Protein AF-A0A7C2VNN3-F1 (afdb_monomer)

Structure (mmCIF, N/CA/C/O backbone):
data_AF-A0A7C2VNN3-F1
#
_entry.id   AF-A0A7C2VNN3-F1
#
loop_
_atom_site.group_PDB
_atom_site.id
_atom_site.type_symbol
_atom_site.label_atom_id
_atom_site.label_alt_id
_atom_site.label_comp_id
_atom_site.label_asym_id
_atom_site.label_entity_id
_atom_site.label_seq_id
_atom_site.pdbx_PDB_ins_code
_atom_site.Cartn_x
_atom_site.Cartn_y
_atom_site.Cartn_z
_atom_site.occupancy
_atom_site.B_iso_or_equiv
_atom_site.auth_seq_id
_atom_site.auth_comp_id
_atom_site.auth_asym_id
_atom_site.auth_atom_id
_atom_site.pdbx_PDB_model_num
ATOM 1 N N . MET A 1 1 ? 24.404 3.296 15.486 1.00 40.88 1 MET A N 1
ATOM 2 C CA . MET A 1 1 ? 23.864 3.579 14.140 1.00 40.88 1 MET A CA 1
ATOM 3 C C . MET A 1 1 ? 22.528 4.286 14.359 1.00 40.88 1 MET A C 1
ATOM 5 O O . MET A 1 1 ? 21.518 3.626 14.486 1.00 40.88 1 MET A O 1
ATOM 9 N N . GLY A 1 2 ? 22.511 5.541 14.804 1.00 37.72 2 GLY A N 1
ATOM 10 C CA . GLY A 1 2 ? 22.772 6.728 13.990 1.00 37.72 2 GLY A CA 1
ATOM 11 C C . GLY A 1 2 ? 21.431 7.216 13.433 1.00 37.72 2 GLY A C 1
ATOM 12 O O . GLY A 1 2 ? 20.998 6.712 12.405 1.00 37.72 2 GLY A O 1
ATOM 13 N N . ASP A 1 3 ? 20.768 8.107 14.166 1.00 43.78 3 ASP A N 1
ATOM 14 C CA . ASP A 1 3 ? 19.455 8.700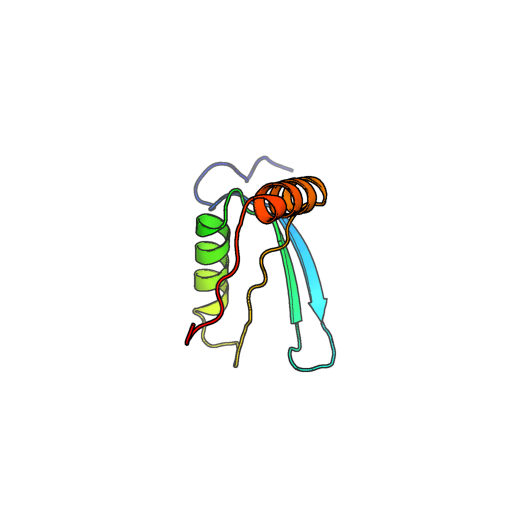 13.882 1.00 43.78 3 ASP A CA 1
ATOM 15 C C . ASP A 1 3 ? 19.454 9.500 12.559 1.00 43.78 3 ASP A C 1
ATOM 17 O O . ASP A 1 3 ? 19.738 10.695 12.536 1.00 43.78 3 ASP A O 1
ATOM 21 N N . TYR A 1 4 ? 19.196 8.819 11.436 1.00 42.56 4 TYR A N 1
ATOM 22 C CA . TYR A 1 4 ? 19.151 9.411 10.087 1.00 42.56 4 TYR A CA 1
ATOM 23 C C . TYR A 1 4 ? 17.726 9.684 9.570 1.00 42.56 4 TYR A C 1
ATOM 25 O O . TYR A 1 4 ? 17.548 10.011 8.397 1.00 42.56 4 TYR A O 1
ATOM 33 N N . ALA A 1 5 ? 16.695 9.597 10.413 1.00 43.69 5 ALA A N 1
ATOM 34 C CA . ALA A 1 5 ? 15.301 9.723 9.976 1.00 43.69 5 ALA A CA 1
ATOM 35 C C . ALA A 1 5 ? 14.696 11.134 10.139 1.00 43.69 5 ALA A C 1
ATOM 37 O O . ALA A 1 5 ? 13.477 11.266 10.205 1.00 43.69 5 ALA A O 1
ATOM 38 N N . SER A 1 6 ? 15.502 12.202 10.206 1.00 56.53 6 SER A N 1
ATOM 39 C CA . SER A 1 6 ? 15.012 13.503 10.692 1.00 56.53 6 SER A CA 1
ATOM 40 C C . SER A 1 6 ? 15.252 14.722 9.795 1.00 56.53 6 SER A C 1
ATOM 42 O 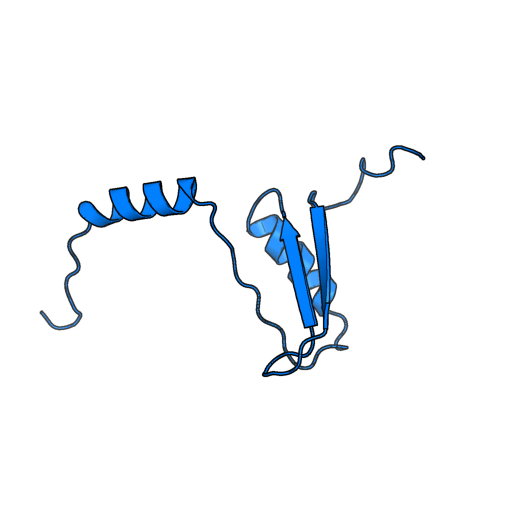O . SER A 1 6 ? 15.488 15.803 10.340 1.00 56.53 6 SER A O 1
ATOM 44 N N . ARG A 1 7 ? 15.126 14.647 8.446 1.00 45.56 7 ARG A N 1
ATOM 45 C CA . ARG A 1 7 ? 14.942 15.934 7.724 1.00 45.56 7 ARG A CA 1
ATOM 46 C C . ARG A 1 7 ? 14.317 16.079 6.336 1.00 45.56 7 ARG A C 1
ATOM 48 O O . ARG A 1 7 ? 14.047 17.228 6.034 1.00 45.56 7 ARG A O 1
ATOM 55 N N . ASN A 1 8 ? 14.060 15.061 5.505 1.00 46.28 8 ASN A N 1
ATOM 56 C CA . ASN A 1 8 ? 13.459 15.296 4.163 1.00 46.28 8 ASN A CA 1
ATOM 57 C C . ASN A 1 8 ? 12.659 14.108 3.575 1.00 46.28 8 ASN A C 1
ATOM 59 O O . ASN A 1 8 ? 12.420 14.054 2.371 1.00 46.28 8 ASN A O 1
ATOM 63 N N . GLY A 1 9 ? 12.264 13.129 4.391 1.00 56.03 9 GLY A N 1
ATOM 64 C CA . GLY A 1 9 ? 11.427 12.013 3.942 1.00 56.03 9 GLY A CA 1
ATOM 65 C C . GLY A 1 9 ? 9.953 12.292 4.213 1.00 56.03 9 GLY A C 1
ATOM 66 O O . GLY A 1 9 ? 9.605 12.706 5.317 1.00 56.03 9 GLY A O 1
ATOM 67 N N . VAL A 1 10 ? 9.077 12.024 3.239 1.00 59.16 10 VAL A N 1
ATOM 68 C CA . VAL A 1 10 ? 7.680 11.672 3.540 1.00 59.16 10 VAL A CA 1
ATOM 69 C C . VAL A 1 10 ? 7.789 10.477 4.483 1.00 59.16 10 VAL A C 1
ATOM 71 O O . VAL A 1 10 ? 8.303 9.446 4.059 1.00 59.16 10 VAL A O 1
ATOM 74 N N . GLY A 1 11 ? 7.489 10.651 5.773 1.00 70.69 11 GLY A N 1
ATOM 75 C CA . GLY A 1 11 ? 7.724 9.612 6.783 1.00 70.69 11 GLY A CA 1
ATOM 76 C C . GLY A 1 11 ? 7.138 8.255 6.370 1.00 70.69 11 GLY A C 1
ATOM 77 O O . GLY A 1 11 ? 6.300 8.184 5.474 1.00 70.69 11 GLY A O 1
ATOM 78 N N . GLY A 1 12 ? 7.578 7.172 7.005 1.00 83.88 12 GLY A N 1
ATOM 79 C CA . GLY A 1 12 ? 7.048 5.835 6.735 1.00 83.88 12 GLY A CA 1
ATOM 80 C C . GLY A 1 12 ? 8.059 4.719 6.969 1.00 83.88 12 GLY A C 1
ATOM 81 O O . GLY A 1 12 ? 9.225 4.966 7.286 1.00 83.88 12 GLY A O 1
ATOM 82 N N . LYS A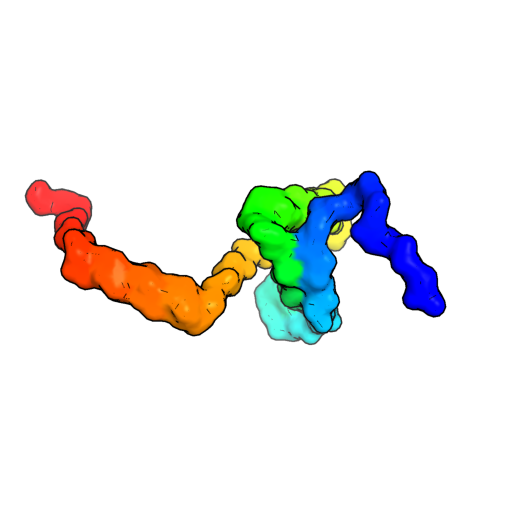 1 13 ? 7.600 3.479 6.808 1.00 89.88 13 LYS A N 1
ATOM 83 C CA . LYS A 1 13 ? 8.366 2.260 7.063 1.00 89.88 13 LYS A CA 1
ATOM 84 C C . LYS A 1 13 ? 8.211 1.281 5.908 1.00 89.88 13 LYS A C 1
ATOM 86 O O . LYS A 1 13 ? 7.119 0.814 5.610 1.00 89.88 13 LYS A O 1
ATOM 91 N N . LEU A 1 14 ? 9.326 0.912 5.286 1.00 90.75 14 LEU A N 1
ATOM 92 C CA . LEU A 1 14 ? 9.363 -0.214 4.357 1.00 90.75 14 LEU A CA 1
ATOM 93 C C . LEU A 1 14 ? 9.400 -1.519 5.165 1.00 90.75 14 LEU A C 1
ATOM 95 O O . LEU A 1 14 ? 10.329 -1.734 5.941 1.00 90.75 14 LEU A O 1
ATOM 99 N N . HIS A 1 15 ? 8.402 -2.383 4.989 1.00 93.62 15 HIS A N 1
ATOM 100 C CA . HIS A 1 15 ? 8.364 -3.706 5.620 1.00 93.62 15 HIS A CA 1
ATOM 101 C C . HIS A 1 15 ? 9.148 -4.736 4.816 1.00 93.62 15 HIS A C 1
ATOM 103 O O . HIS A 1 15 ? 9.763 -5.627 5.397 1.00 93.62 15 HIS A O 1
ATOM 109 N N . GLY A 1 16 ? 9.146 -4.605 3.491 1.00 92.56 16 GLY A N 1
ATOM 110 C CA . GLY A 1 16 ? 9.954 -5.453 2.632 1.00 92.56 16 GLY A CA 1
ATOM 111 C C . GLY A 1 16 ? 9.633 -5.313 1.154 1.00 92.56 16 GLY A C 1
ATOM 112 O O . GLY A 1 16 ? 8.745 -4.559 0.742 1.00 92.56 16 GLY A O 1
ATOM 113 N N . PHE A 1 17 ? 10.405 -6.064 0.379 1.00 93.94 17 PHE A N 1
ATOM 114 C CA . PHE A 1 17 ? 10.321 -6.168 -1.065 1.00 93.94 17 PHE A CA 1
ATOM 115 C C . PHE A 1 17 ? 10.532 -7.626 -1.467 1.00 93.94 17 PHE A C 1
ATOM 117 O O . PHE A 1 17 ? 11.464 -8.272 -0.982 1.00 93.94 17 PHE A O 1
ATOM 124 N N . TRP A 1 18 ? 9.678 -8.131 -2.351 1.00 96.69 18 TRP A N 1
ATOM 125 C CA . TRP A 1 18 ? 9.708 -9.515 -2.814 1.00 96.69 18 TRP A CA 1
ATOM 126 C C . TRP A 1 18 ? 9.539 -9.575 -4.320 1.00 96.69 18 TRP A C 1
ATOM 128 O O . TRP A 1 18 ? 8.833 -8.750 -4.895 1.00 96.69 18 TRP A O 1
ATOM 138 N N . TYR A 1 19 ? 10.140 -10.594 -4.929 1.00 95.44 19 TYR A N 1
ATOM 139 C CA . TYR A 1 19 ? 9.829 -10.980 -6.297 1.00 95.44 19 TYR A CA 1
ATOM 140 C C . TYR A 1 19 ? 8.739 -12.049 -6.305 1.00 95.44 19 TYR A C 1
ATOM 142 O O . TYR A 1 19 ? 8.704 -12.915 -5.426 1.00 95.44 19 TYR A O 1
ATOM 150 N N . ALA A 1 20 ? 7.869 -11.994 -7.304 1.00 93.44 20 ALA A N 1
ATOM 151 C CA . ALA A 1 20 ? 6.798 -12.955 -7.510 1.00 93.44 20 ALA A CA 1
ATOM 152 C C . ALA A 1 20 ? 6.695 -13.313 -8.995 1.00 93.44 20 ALA A C 1
ATOM 154 O O . ALA A 1 20 ? 7.083 -12.533 -9.856 1.00 93.44 20 ALA A O 1
ATOM 155 N N . PHE A 1 21 ? 6.158 -14.494 -9.292 1.00 93.00 21 PHE A N 1
ATOM 156 C CA . PHE A 1 21 ? 5.669 -14.808 -10.633 1.00 93.00 21 PHE A CA 1
ATOM 157 C C . PHE A 1 21 ? 4.178 -14.474 -10.704 1.00 93.00 21 PHE A C 1
ATOM 159 O O . PHE A 1 21 ? 3.436 -14.779 -9.769 1.00 93.00 21 PHE A O 1
ATOM 166 N N . GLY A 1 22 ? 3.736 -13.878 -11.810 1.00 91.81 22 GLY A N 1
ATOM 167 C CA . GLY A 1 22 ? 2.346 -13.478 -12.021 1.00 91.81 22 GLY A CA 1
ATOM 168 C C . GLY A 1 22 ? 2.255 -12.260 -12.933 1.00 91.81 22 GLY A C 1
ATOM 169 O O . GLY A 1 22 ? 3.129 -12.046 -13.769 1.00 91.81 22 GLY A O 1
ATOM 170 N N . ASP A 1 23 ? 1.211 -11.452 -12.751 1.00 93.94 23 ASP A N 1
ATOM 171 C CA . ASP A 1 23 ? 1.001 -10.229 -13.540 1.00 93.94 23 ASP A CA 1
ATOM 172 C C .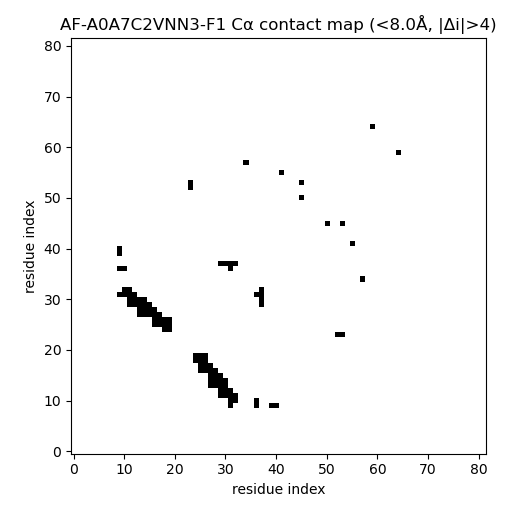 ASP A 1 23 ? 2.056 -9.146 -13.259 1.00 93.94 23 ASP A C 1
ATOM 174 O O . ASP A 1 23 ? 2.335 -8.303 -14.115 1.00 93.94 23 ASP A O 1
ATOM 178 N N . TYR A 1 24 ? 2.647 -9.173 -12.060 1.00 94.44 24 TYR A N 1
ATOM 179 C CA . TYR A 1 24 ? 3.708 -8.269 -11.632 1.00 94.44 24 TYR A CA 1
ATOM 180 C C . TYR A 1 24 ? 4.865 -9.057 -11.023 1.00 94.44 24 TYR A C 1
ATOM 182 O O . TYR A 1 24 ? 4.653 -9.957 -10.211 1.00 94.44 24 TYR A O 1
ATOM 190 N N . ASP A 1 25 ? 6.087 -8.645 -11.357 1.00 92.69 25 ASP A N 1
ATOM 191 C CA . ASP A 1 25 ? 7.303 -9.328 -10.912 1.00 92.69 25 ASP A CA 1
ATOM 192 C C . ASP A 1 25 ? 7.717 -8.954 -9.482 1.00 92.69 25 ASP A C 1
ATOM 194 O O . ASP A 1 25 ? 8.578 -9.609 -8.903 1.00 92.69 25 ASP A O 1
ATOM 198 N N . GLY A 1 26 ? 7.139 -7.898 -8.897 1.00 92.56 26 GLY A N 1
ATOM 199 C CA . GLY A 1 26 ? 7.568 -7.346 -7.613 1.00 92.56 26 GLY A CA 1
ATOM 200 C C . GLY A 1 26 ? 6.422 -6.885 -6.719 1.00 92.56 26 GLY A C 1
ATOM 201 O O . GLY A 1 26 ? 5.435 -6.321 -7.189 1.00 92.56 26 GLY A O 1
ATOM 202 N N . LEU A 1 27 ? 6.595 -7.076 -5.411 1.00 94.19 27 LEU A N 1
ATOM 203 C CA . LEU A 1 27 ? 5.696 -6.609 -4.361 1.00 94.19 27 LEU A CA 1
ATOM 204 C C . LEU A 1 27 ? 6.469 -5.758 -3.350 1.00 94.19 27 LEU A C 1
ATOM 206 O O . LEU A 1 27 ? 7.527 -6.161 -2.867 1.00 94.19 27 LEU A O 1
ATOM 210 N N . VAL A 1 28 ? 5.909 -4.603 -2.994 1.00 93.50 28 VAL A N 1
ATOM 211 C CA . VAL A 1 28 ? 6.417 -3.715 -1.940 1.00 93.50 28 VAL A CA 1
ATOM 212 C C . VAL A 1 28 ? 5.356 -3.608 -0.852 1.00 93.50 28 VAL A C 1
ATOM 214 O O . VAL A 1 28 ? 4.215 -3.261 -1.148 1.00 93.50 28 VAL A O 1
ATOM 217 N N . LEU A 1 29 ? 5.739 -3.844 0.405 1.00 94.94 29 LEU A N 1
ATOM 218 C CA . LEU A 1 29 ? 4.900 -3.517 1.559 1.00 94.94 29 LEU A CA 1
ATOM 219 C C . LEU A 1 29 ? 5.510 -2.325 2.294 1.00 94.94 29 LEU A C 1
ATOM 221 O O . LEU A 1 29 ? 6.618 -2.412 2.826 1.00 94.94 29 LEU A O 1
ATOM 225 N N . PHE A 1 30 ? 4.784 -1.214 2.318 1.00 92.88 30 PHE A N 1
ATOM 226 C CA . PHE A 1 30 ? 5.218 0.048 2.905 1.00 92.88 30 PHE A CA 1
ATOM 227 C C . PHE A 1 30 ? 4.082 0.667 3.719 1.00 92.88 30 PHE A C 1
ATOM 229 O O . PHE A 1 30 ? 2.950 0.742 3.251 1.00 92.88 30 PHE A O 1
ATOM 236 N N . GLU A 1 31 ? 4.407 1.127 4.921 1.00 92.50 31 GLU A N 1
ATOM 237 C CA . GLU A 1 31 ? 3.527 1.900 5.788 1.00 92.50 31 G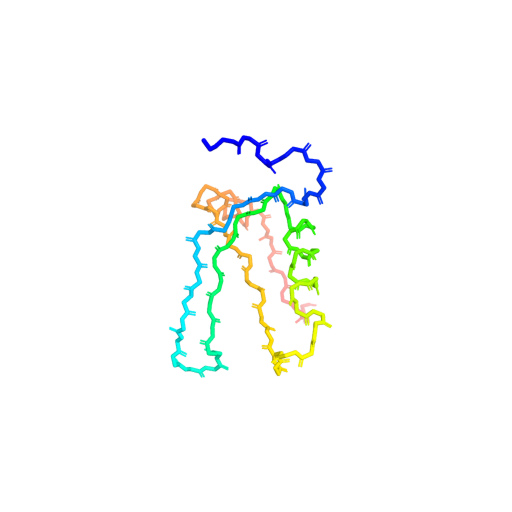LU A CA 1
ATOM 238 C C . GLU A 1 31 ? 3.867 3.385 5.656 1.00 92.50 31 GLU A C 1
ATOM 240 O O . GLU A 1 31 ? 5.031 3.778 5.747 1.00 92.50 31 GLU A O 1
ATOM 245 N N . ALA A 1 32 ? 2.845 4.214 5.460 1.00 91.88 32 ALA A N 1
ATOM 246 C CA . ALA A 1 32 ? 2.971 5.660 5.337 1.00 91.88 32 ALA A CA 1
ATOM 247 C C . ALA A 1 32 ? 2.091 6.364 6.382 1.00 91.88 32 ALA A C 1
ATOM 249 O O . ALA A 1 32 ? 1.044 5.834 6.740 1.00 91.88 32 ALA A O 1
ATOM 250 N N . PRO A 1 33 ? 2.423 7.601 6.792 1.00 90.38 33 PRO A N 1
ATOM 251 C CA . PRO A 1 33 ? 1.608 8.399 7.703 1.00 90.38 33 PRO A CA 1
ATOM 252 C C . PRO A 1 33 ? 0.185 8.666 7.201 1.00 90.38 33 PRO A C 1
ATOM 254 O O . PRO A 1 33 ? -0.698 8.952 8.002 1.00 90.38 33 PRO A O 1
ATOM 257 N N . ASN A 1 34 ? -0.023 8.667 5.879 1.00 89.56 34 ASN A N 1
ATOM 258 C CA . ASN A 1 34 ? -1.325 8.789 5.224 1.00 89.56 34 ASN A CA 1
ATOM 259 C C . ASN A 1 34 ? -1.222 8.436 3.725 1.00 89.56 34 ASN A C 1
ATOM 261 O O . ASN A 1 34 ? -0.127 8.318 3.165 1.00 89.56 34 ASN A O 1
ATOM 265 N N . ASN A 1 35 ? -2.373 8.342 3.052 1.00 91.31 35 ASN A N 1
ATOM 266 C CA . ASN A 1 35 ? -2.461 7.989 1.629 1.00 91.31 35 ASN A CA 1
ATOM 267 C C . ASN A 1 35 ? -1.751 8.985 0.696 1.00 91.31 35 ASN A C 1
ATOM 269 O O . ASN A 1 35 ? -1.198 8.573 -0.323 1.00 91.31 35 ASN A O 1
ATOM 273 N N . ALA A 1 36 ? -1.725 10.281 1.031 1.00 91.75 36 ALA A N 1
ATOM 274 C CA . ALA A 1 36 ? -1.023 11.279 0.222 1.00 91.75 36 ALA A CA 1
ATOM 275 C C . ALA A 1 36 ? 0.499 11.066 0.275 1.00 91.75 36 ALA A C 1
ATOM 277 O O . ALA A 1 36 ? 1.170 11.118 -0.757 1.00 91.75 36 ALA A O 1
ATOM 278 N N . ALA A 1 37 ? 1.036 10.749 1.457 1.00 90.94 37 ALA A N 1
ATOM 279 C CA . ALA A 1 37 ? 2.437 10.389 1.628 1.00 90.94 37 ALA A CA 1
ATOM 280 C C . ALA A 1 37 ? 2.794 9.107 0.858 1.00 90.94 37 ALA A C 1
ATOM 282 O O . ALA A 1 37 ? 3.786 9.090 0.129 1.00 90.94 37 ALA A O 1
ATOM 283 N N . ALA A 1 38 ? 1.956 8.067 0.949 1.00 90.56 38 ALA A N 1
ATOM 284 C CA . ALA A 1 38 ? 2.133 6.828 0.190 1.00 90.56 38 ALA A CA 1
ATOM 285 C C . ALA A 1 38 ? 2.139 7.075 -1.329 1.00 90.56 38 ALA A C 1
ATOM 287 O O . ALA A 1 38 ? 3.019 6.588 -2.038 1.00 90.56 38 ALA A O 1
ATOM 288 N N . GLY A 1 39 ? 1.195 7.882 -1.825 1.00 90.75 39 GLY A N 1
ATOM 289 C CA . GLY A 1 39 ? 1.106 8.254 -3.236 1.00 90.75 39 GLY A CA 1
ATOM 290 C C . GLY A 1 39 ? 2.334 9.018 -3.731 1.00 90.75 39 GLY A C 1
ATOM 291 O O . GLY A 1 39 ? 2.845 8.714 -4.806 1.00 90.75 39 GLY A O 1
ATOM 292 N N . ALA A 1 40 ? 2.858 9.957 -2.936 1.00 90.19 40 ALA A N 1
ATOM 293 C CA . ALA A 1 40 ? 4.075 10.697 -3.272 1.00 90.19 40 ALA A CA 1
ATOM 294 C C . ALA A 1 40 ? 5.305 9.778 -3.366 1.00 90.19 40 ALA A C 1
ATOM 296 O O . ALA A 1 40 ? 6.091 9.893 -4.310 1.00 90.19 40 ALA A O 1
ATOM 297 N N . VAL A 1 41 ? 5.450 8.837 -2.424 1.00 87.44 41 VAL A N 1
ATOM 298 C CA . VAL A 1 41 ? 6.524 7.832 -2.448 1.00 87.44 41 VAL A CA 1
ATOM 299 C C . VAL A 1 41 ? 6.395 6.936 -3.679 1.00 87.44 41 VAL A C 1
ATOM 301 O O . VAL A 1 41 ? 7.376 6.776 -4.403 1.00 87.44 41 VAL A O 1
ATOM 304 N N . ALA A 1 42 ? 5.200 6.411 -3.968 1.00 88.75 42 ALA A N 1
ATOM 305 C CA . ALA A 1 42 ? 4.960 5.573 -5.142 1.00 88.75 42 ALA A CA 1
ATOM 306 C C . ALA A 1 42 ? 5.251 6.328 -6.450 1.00 88.75 42 ALA A C 1
ATOM 308 O O . ALA A 1 42 ? 5.999 5.840 -7.296 1.00 88.75 42 ALA A O 1
ATOM 309 N N . ALA A 1 43 ? 4.737 7.552 -6.597 1.00 88.81 43 ALA A N 1
ATOM 310 C CA . ALA A 1 43 ? 4.972 8.373 -7.781 1.00 88.81 43 ALA A CA 1
ATOM 311 C C . ALA A 1 43 ? 6.467 8.638 -7.997 1.00 88.81 43 ALA A C 1
ATOM 313 O O . ALA A 1 43 ? 6.959 8.524 -9.118 1.00 88.81 43 ALA A O 1
ATOM 314 N N . ARG A 1 44 ? 7.214 8.940 -6.927 1.00 88.31 44 ARG A N 1
ATOM 315 C CA . ARG A 1 44 ? 8.659 9.165 -7.015 1.00 88.31 44 ARG A CA 1
ATOM 316 C C . ARG A 1 44 ? 9.437 7.885 -7.316 1.00 88.31 44 ARG A C 1
ATOM 318 O O . ARG A 1 44 ? 10.357 7.932 -8.128 1.00 88.31 44 ARG A O 1
ATOM 325 N N . ALA A 1 45 ? 9.092 6.771 -6.674 1.00 84.44 45 ALA A N 1
ATOM 326 C CA . ALA A 1 45 ? 9.758 5.485 -6.87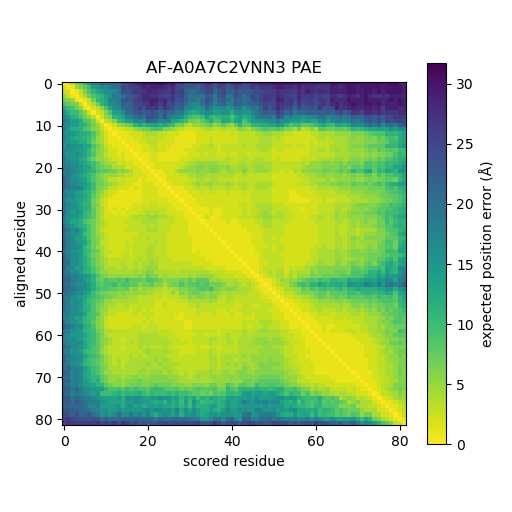6 1.00 84.44 45 ALA A CA 1
ATOM 327 C C . ALA A 1 45 ? 9.597 4.986 -8.319 1.00 84.44 45 ALA A C 1
ATOM 329 O O . ALA A 1 45 ? 10.531 4.432 -8.895 1.00 84.44 45 ALA A O 1
ATOM 330 N N . PHE A 1 46 ? 8.434 5.236 -8.923 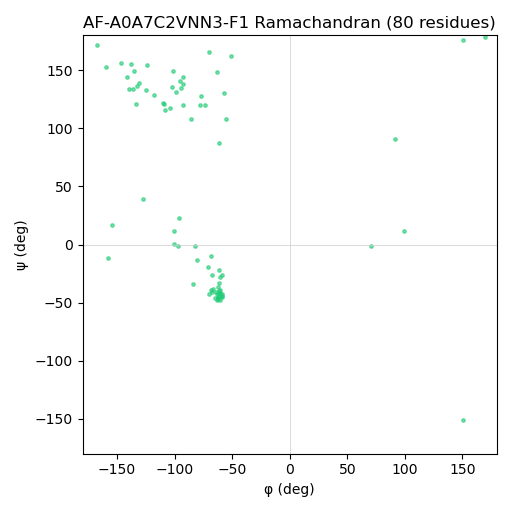1.00 84.56 46 PHE A N 1
ATOM 331 C CA . PHE A 1 46 ? 8.092 4.731 -10.251 1.00 84.56 46 PHE A CA 1
ATOM 332 C C . PHE A 1 46 ? 8.255 5.761 -11.382 1.00 84.56 46 PHE A C 1
ATOM 334 O O . PHE A 1 46 ? 8.080 5.414 -12.548 1.00 84.56 46 PHE A O 1
ATOM 341 N N . SER A 1 47 ? 8.691 6.996 -11.094 1.00 85.69 47 SER A N 1
ATOM 342 C CA . SER A 1 47 ? 8.911 8.036 -12.118 1.00 85.69 47 SER A CA 1
ATOM 343 C C . SER A 1 47 ? 10.092 7.755 -13.059 1.00 85.69 47 SER A C 1
ATOM 345 O O . SER A 1 47 ? 10.309 8.501 -14.008 1.00 85.69 47 SER A O 1
ATOM 347 N N . GLY A 1 48 ? 10.917 6.746 -12.763 1.00 81.50 48 GLY A N 1
ATOM 348 C CA . GLY A 1 48 ? 12.181 6.479 -13.458 1.00 81.50 48 GLY A CA 1
ATOM 349 C C . GLY A 1 48 ? 12.068 5.702 -14.773 1.00 81.50 48 GLY A C 1
ATOM 350 O O . GLY A 1 48 ? 13.095 5.425 -15.381 1.00 81.50 48 GLY A O 1
ATOM 351 N N . GLY A 1 49 ? 10.866 5.297 -15.198 1.00 81.75 49 GLY A N 1
ATOM 352 C CA . GLY A 1 49 ? 10.648 4.565 -16.458 1.00 81.75 49 GLY A CA 1
ATOM 353 C C . GLY A 1 49 ? 11.160 3.116 -16.482 1.00 81.75 49 GLY A C 1
ATOM 354 O O . GLY A 1 49 ? 10.966 2.419 -17.471 1.00 81.75 49 GLY A O 1
ATOM 355 N N . ALA A 1 50 ? 11.783 2.642 -15.400 1.00 86.31 50 ALA A N 1
ATOM 356 C CA . ALA A 1 50 ? 12.301 1.278 -15.289 1.00 86.31 50 ALA A CA 1
ATOM 357 C C . ALA A 1 50 ? 11.201 0.205 -15.178 1.00 86.31 50 ALA A C 1
ATOM 359 O O . ALA A 1 50 ? 11.464 -0.967 -15.429 1.00 86.31 50 ALA A O 1
ATOM 360 N N . LEU A 1 51 ? 9.977 0.590 -14.799 1.00 86.38 51 LEU A N 1
ATOM 361 C CA . LEU A 1 51 ? 8.836 -0.318 -14.710 1.00 86.38 51 LEU A CA 1
ATOM 362 C C . LEU A 1 51 ? 7.907 -0.142 -15.906 1.00 86.38 51 LEU A C 1
ATOM 364 O O . LEU A 1 51 ? 7.531 0.977 -16.247 1.00 86.38 51 LEU A O 1
ATOM 368 N N . LYS A 1 52 ? 7.464 -1.264 -16.480 1.00 89.88 52 LYS A N 1
ATOM 369 C CA . LYS A 1 52 ? 6.413 -1.284 -17.507 1.00 89.88 52 LYS A CA 1
ATOM 370 C C . LYS A 1 52 ? 5.046 -0.888 -16.935 1.00 89.88 52 LYS A C 1
ATOM 372 O O . LYS A 1 52 ? 4.272 -0.210 -17.603 1.00 89.88 52 LYS A O 1
ATOM 377 N N . SER A 1 53 ? 4.743 -1.337 -15.719 1.00 90.19 53 SER A N 1
ATOM 378 C CA . SER A 1 53 ? 3.469 -1.104 -15.032 1.00 90.19 53 SER A CA 1
ATOM 379 C C . SER A 1 53 ? 3.619 -1.302 -13.526 1.00 90.19 53 SER A C 1
ATOM 381 O O . SER A 1 53 ? 4.452 -2.095 -13.091 1.00 90.19 53 SER A O 1
ATOM 383 N N . TYR A 1 54 ? 2.785 -0.622 -12.740 1.00 90.88 54 TYR A N 1
ATOM 384 C CA . TYR A 1 54 ? 2.674 -0.815 -11.294 1.00 90.88 54 TYR A CA 1
ATOM 385 C C . TYR A 1 54 ? 1.227 -0.594 -10.839 1.00 90.88 54 TYR A C 1
ATOM 387 O O . TYR A 1 54 ? 0.465 0.117 -11.497 1.00 90.88 54 TYR A O 1
ATOM 395 N N . ALA A 1 55 ? 0.865 -1.190 -9.706 1.00 91.69 55 ALA A N 1
ATOM 396 C CA . ALA A 1 55 ? -0.413 -0.982 -9.041 1.00 91.69 55 ALA A CA 1
ATOM 397 C C . ALA A 1 55 ? -0.177 -0.741 -7.547 1.00 91.69 55 ALA A C 1
ATOM 399 O O . ALA A 1 55 ? 0.618 -1.438 -6.916 1.00 91.69 55 ALA A O 1
ATOM 400 N N . THR A 1 56 ? -0.877 0.243 -6.984 1.00 92.62 56 THR A N 1
ATOM 401 C CA . THR A 1 56 ? -0.820 0.557 -5.553 1.00 92.62 56 THR A CA 1
ATOM 402 C C . THR A 1 56 ? -2.135 0.147 -4.911 1.00 92.62 56 THR A C 1
ATOM 404 O O . THR A 1 56 ? -3.186 0.663 -5.284 1.00 92.62 56 THR A O 1
ATOM 407 N N . THR A 1 57 ? -2.072 -0.753 -3.930 1.00 95.06 57 THR A N 1
ATOM 408 C CA . THR A 1 57 ? -3.235 -1.182 -3.141 1.00 95.06 57 THR A CA 1
ATOM 409 C C . THR A 1 57 ? -3.100 -0.639 -1.727 1.00 95.06 57 THR A C 1
ATOM 411 O O . THR A 1 57 ? -2.111 -0.921 -1.052 1.00 95.06 57 THR A O 1
ATOM 414 N N . VAL A 1 58 ? -4.081 0.145 -1.279 1.00 95.06 58 VAL A N 1
ATOM 415 C CA . VAL A 1 58 ? -4.157 0.587 0.119 1.00 95.06 58 VAL A CA 1
ATOM 416 C C . VAL A 1 58 ? -4.674 -0.576 0.959 1.00 95.06 58 VAL A C 1
ATOM 418 O O . VAL A 1 58 ? -5.702 -1.166 0.629 1.00 95.06 58 VAL A O 1
ATOM 421 N N . LEU A 1 59 ? -3.947 -0.908 2.023 1.00 95.38 59 LEU A N 1
ATOM 422 C CA . LEU A 1 59 ? -4.368 -1.902 3.004 1.00 95.38 59 LEU A CA 1
ATOM 423 C C . LEU A 1 59 ? -5.044 -1.194 4.175 1.00 95.38 59 LEU A C 1
ATOM 425 O O . LEU A 1 59 ? -4.578 -0.140 4.601 1.00 95.38 59 LEU A O 1
ATOM 429 N N . PHE A 1 60 ? -6.109 -1.798 4.690 1.00 93.38 60 PHE A N 1
ATOM 430 C CA . PHE A 1 60 ? -6.785 -1.354 5.905 1.00 93.38 60 PHE A CA 1
ATOM 431 C C . PHE A 1 60 ? -6.374 -2.239 7.073 1.00 93.38 60 PHE A C 1
ATOM 433 O O . PHE A 1 60 ? -6.127 -3.439 6.897 1.00 93.38 60 PHE A O 1
ATOM 440 N N . THR A 1 61 ? -6.347 -1.668 8.270 1.00 92.69 61 THR A N 1
ATOM 441 C CA . THR A 1 61 ? -6.285 -2.476 9.486 1.00 92.69 61 THR A CA 1
ATOM 442 C C . THR A 1 61 ? -7.605 -3.211 9.708 1.00 92.69 61 THR A C 1
ATOM 444 O O . THR A 1 61 ? -8.639 -2.911 9.100 1.00 92.69 61 THR A O 1
ATOM 447 N N . VAL A 1 62 ? -7.584 -4.198 10.604 1.00 96.31 62 VAL A N 1
ATOM 448 C CA . VAL A 1 62 ? -8.802 -4.917 10.994 1.00 96.31 62 VAL A CA 1
ATOM 449 C C . VAL A 1 62 ? -9.802 -3.948 11.631 1.00 96.31 62 VAL A C 1
ATOM 451 O O . VAL A 1 62 ? -10.995 -4.016 11.345 1.00 96.31 62 VAL A O 1
ATOM 454 N N . GLU A 1 63 ? -9.322 -3.017 12.452 1.00 96.62 63 GLU A N 1
ATOM 455 C CA . GLU A 1 63 ? -10.136 -2.008 13.125 1.00 96.62 63 GLU A CA 1
ATOM 456 C C . GLU A 1 63 ? -10.792 -1.051 12.123 1.00 96.62 63 GLU A C 1
ATOM 458 O O . GLU A 1 63 ? -11.996 -0.810 12.206 1.00 96.62 63 GLU A O 1
ATOM 463 N N . GLU A 1 64 ? -10.034 -0.557 11.140 1.00 94.06 64 GLU A N 1
ATOM 464 C CA . GLU A 1 64 ? -10.566 0.290 10.067 1.00 94.06 64 GLU A CA 1
ATOM 465 C C . GLU A 1 64 ? -11.636 -0.446 9.260 1.00 94.06 64 GLU A C 1
ATOM 467 O O . GLU A 1 64 ? -12.711 0.101 9.016 1.00 94.06 64 GLU A O 1
ATOM 472 N N . ALA A 1 65 ? -11.386 -1.710 8.907 1.00 95.31 65 ALA A N 1
ATOM 473 C CA . ALA A 1 65 ? -12.358 -2.529 8.195 1.00 95.31 65 ALA A CA 1
ATOM 474 C C . ALA A 1 65 ? -13.655 -2.713 9.003 1.00 95.31 65 ALA A C 1
ATOM 476 O O . ALA A 1 65 ? -14.749 -2.612 8.447 1.00 95.31 65 ALA A O 1
ATOM 477 N N . ILE A 1 66 ? -13.561 -2.939 10.317 1.00 97.06 66 ILE A N 1
ATOM 478 C CA . ILE A 1 66 ? -14.733 -3.043 11.197 1.00 97.06 66 ILE A CA 1
ATOM 479 C C . ILE A 1 66 ? -15.525 -1.731 11.216 1.00 97.06 66 ILE A C 1
ATOM 481 O O . ILE A 1 66 ? -16.751 -1.762 11.087 1.00 97.06 66 ILE A O 1
ATOM 485 N N . GLU A 1 67 ? -14.862 -0.583 11.355 1.00 97.00 67 GLU A N 1
ATOM 486 C CA . GLU A 1 67 ? -15.540 0.719 11.348 1.00 97.00 67 GLU A CA 1
ATOM 487 C C . GLU A 1 67 ? -16.201 1.015 9.995 1.00 97.00 67 GLU A C 1
ATOM 489 O O . GLU A 1 67 ? -17.356 1.447 9.955 1.00 97.00 67 GLU A O 1
ATOM 494 N N . MET A 1 68 ? -15.537 0.683 8.882 1.00 94.69 68 MET A N 1
ATOM 495 C CA . MET A 1 68 ? -16.123 0.776 7.540 1.00 94.69 68 MET A CA 1
ATOM 496 C C . MET A 1 68 ? -17.389 -0.081 7.412 1.00 94.69 68 MET A C 1
ATOM 498 O O . MET A 1 68 ? -18.405 0.381 6.890 1.00 94.69 68 MET A O 1
ATOM 502 N N . LEU A 1 69 ? -17.360 -1.318 7.918 1.00 95.50 69 LEU A N 1
ATOM 503 C CA . LEU A 1 69 ? -18.511 -2.222 7.873 1.00 95.50 69 LEU A CA 1
ATOM 504 C C . LEU A 1 69 ? -19.676 -1.726 8.737 1.00 95.50 69 LEU A C 1
ATOM 506 O O . LEU A 1 69 ? -20.825 -1.838 8.313 1.00 95.50 69 LEU A O 1
ATOM 510 N N . LYS A 1 70 ? -19.410 -1.143 9.912 1.00 95.94 70 LYS A N 1
ATOM 511 C CA . LYS A 1 70 ? -20.451 -0.512 10.744 1.00 95.94 70 LYS A CA 1
ATOM 512 C C . LYS A 1 70 ? -21.101 0.664 10.021 1.00 95.94 70 LYS A C 1
ATOM 514 O O . LYS A 1 70 ? -22.323 0.746 9.969 1.00 95.94 70 LYS A O 1
ATOM 519 N N . GLN A 1 71 ? -20.306 1.545 9.415 1.00 94.50 71 GLN A N 1
ATOM 520 C CA . GLN A 1 71 ? -20.831 2.674 8.640 1.00 94.50 71 GLN A CA 1
ATOM 521 C C . GLN A 1 71 ? -21.688 2.208 7.458 1.00 94.50 71 GLN A C 1
ATOM 523 O O . GLN A 1 71 ? -22.745 2.784 7.198 1.00 94.50 71 GLN A O 1
ATOM 528 N N . ALA A 1 72 ? -21.276 1.133 6.781 1.00 94.19 72 ALA A N 1
ATOM 529 C CA . ALA A 1 72 ? -22.011 0.573 5.654 1.00 94.19 72 ALA A CA 1
ATOM 530 C C . ALA A 1 72 ? -23.435 0.113 6.020 1.00 94.19 72 ALA A C 1
ATOM 532 O O . ALA A 1 72 ? -24.321 0.187 5.172 1.00 94.19 72 ALA A O 1
ATOM 533 N N . GLN A 1 73 ? -23.694 -0.284 7.273 1.00 93.44 73 GLN A N 1
ATOM 534 C CA . GLN A 1 73 ? -25.040 -0.667 7.735 1.00 93.44 73 GLN A CA 1
ATOM 535 C C . GLN A 1 73 ? -26.063 0.474 7.638 1.00 93.44 73 GLN A C 1
ATOM 537 O O . GLN A 1 73 ? -27.265 0.222 7.590 1.00 93.44 73 GLN A O 1
ATOM 542 N N . HIS A 1 74 ? -25.601 1.725 7.604 1.00 91.88 74 HIS A N 1
ATOM 543 C CA . HIS A 1 74 ? -26.454 2.908 7.523 1.00 91.88 74 HIS A CA 1
ATOM 544 C C . HIS A 1 74 ? -26.617 3.443 6.094 1.00 91.88 74 HIS A C 1
ATOM 546 O O . HIS A 1 74 ? -27.334 4.421 5.882 1.00 91.88 74 HIS A O 1
ATOM 552 N N . LEU A 1 75 ? -25.971 2.817 5.106 1.00 90.69 75 LEU A N 1
ATOM 553 C CA . LEU A 1 75 ? -26.063 3.217 3.707 1.00 90.69 75 LEU A CA 1
ATOM 554 C C . LEU A 1 75 ? -27.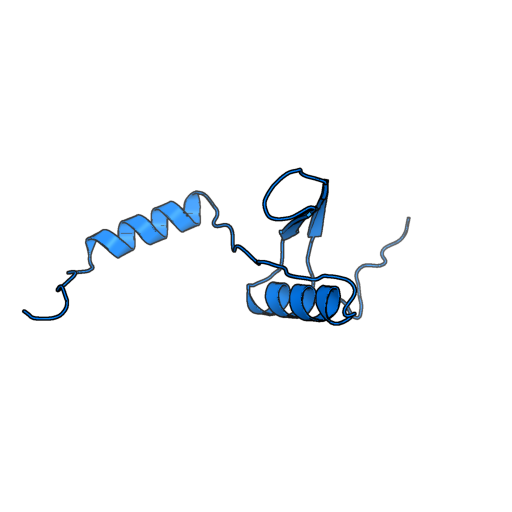179 2.436 3.007 1.00 90.69 75 LEU A C 1
ATOM 556 O O . LEU A 1 75 ? -27.133 1.214 2.896 1.00 90.69 75 LEU A O 1
ATOM 560 N N . ALA A 1 76 ? -28.169 3.148 2.470 1.00 85.75 76 ALA A N 1
ATOM 561 C CA . ALA A 1 76 ? -29.131 2.563 1.544 1.00 85.75 76 ALA A CA 1
ATOM 562 C C . ALA A 1 76 ? -28.558 2.616 0.121 1.00 85.75 76 ALA A C 1
ATOM 564 O O . ALA A 1 76 ? -28.481 3.684 -0.488 1.00 85.75 76 ALA A O 1
ATOM 565 N N . TYR A 1 77 ? -28.154 1.467 -0.424 1.00 84.25 77 TYR A N 1
ATOM 566 C CA . TYR A 1 77 ? -27.778 1.381 -1.833 1.00 84.25 77 TYR A CA 1
ATOM 567 C C . TYR A 1 77 ? -29.033 1.438 -2.711 1.00 84.25 77 TYR A C 1
ATOM 569 O O . TYR A 1 77 ? -29.900 0.567 -2.622 1.00 84.25 77 TYR A O 1
ATOM 577 N N . ARG A 1 78 ? -29.121 2.446 -3.585 1.00 86.62 78 ARG A N 1
ATOM 578 C CA . ARG A 1 78 ? -30.101 2.475 -4.675 1.00 86.62 78 ARG A CA 1
ATOM 579 C C . ARG A 1 78 ? -29.372 2.154 -5.982 1.00 86.62 78 ARG A C 1
ATOM 581 O O . ARG A 1 78 ? -28.488 2.925 -6.360 1.00 86.62 78 ARG A O 1
ATOM 588 N N . PRO A 1 79 ? -29.707 1.050 -6.670 1.00 86.50 79 PRO A N 1
ATOM 589 C CA . PRO A 1 79 ? -29.078 0.732 -7.942 1.00 86.50 79 PRO A CA 1
ATOM 590 C C . PRO A 1 79 ? -29.387 1.817 -8.988 1.00 86.50 79 PRO A C 1
ATOM 592 O O . PRO A 1 79 ? -30.469 2.416 -8.951 1.00 86.50 79 PRO A O 1
ATOM 595 N N . PRO A 1 80 ? -28.466 2.078 -9.933 1.00 79.31 80 PRO A N 1
ATOM 596 C CA . PRO A 1 80 ? -28.741 2.963 -11.058 1.00 79.31 80 PRO A CA 1
ATOM 597 C C . PRO A 1 80 ? -29.955 2.463 -11.858 1.00 79.31 80 PRO A C 1
ATOM 599 O O . PRO A 1 80 ? -30.007 1.289 -12.218 1.00 79.31 80 PRO A O 1
ATOM 602 N N . GLY A 1 81 ? -30.913 3.352 -12.144 1.00 82.00 81 GLY A N 1
ATOM 603 C CA . GLY A 1 81 ? -32.104 3.051 -12.955 1.00 82.00 81 GLY A CA 1
ATOM 604 C C . GLY A 1 81 ? -33.399 2.754 -12.188 1.00 82.00 81 GLY A C 1
ATOM 605 O O . GLY A 1 81 ? -34.349 2.273 -12.801 1.00 82.00 81 GLY A O 1
ATOM 606 N N . GLY A 1 82 ? -33.442 3.006 -10.875 1.00 57.19 82 GLY A N 1
ATOM 607 C CA . GLY A 1 82 ? -34.691 2.964 -10.102 1.00 57.19 82 GLY A CA 1
ATOM 608 C C . GLY A 1 82 ? -35.593 4.173 -10.299 1.00 57.19 82 GLY A C 1
ATOM 609 O O . GLY A 1 82 ? -35.161 5.175 -10.904 1.00 57.19 82 GLY A O 1
#

Radius of gyration: 17.88 Å; Cα contacts (8 Å, |Δi|>4): 50; chains: 1; bounding box: 59×31×32 Å

pLDDT: mean 85.08, std 15.44, range [37.72, 97.06]

Solvent-accessible surface area (backbone atoms only — not comparable to full-atom values): 5682 Å² total; per-residue (Å²): 139,77,93,79,88,79,85,87,68,76,62,67,46,80,78,49,75,46,76,47,87,72,100,52,60,65,50,76,46,70,49,45,88,42,72,67,45,43,50,53,51,50,52,62,72,61,68,74,70,84,61,96,75,87,85,88,80,88,82,74,54,72,67,56,49,51,53,52,53,58,57,51,75,75,58,84,86,75,68,92,87,119

Secondary structure (DSSP, 8-state):
-----SSS----EEEEEEE-SSS-SEEEEEE-SSHHHHHHHHHHHHTTS--S-----PPPPHHHHHHHHHHHTT-----TT-

Sequence (82 aa):
MGDYASRNGVGGKLHGFWYAFGDYDGLVLFEAPNNAAAGAVAARAFSGGALKSYATTVLFTVEEAIEMLKQAQHLAYRPPGG

Mean predicted aligned error: 7.97 Å

Nearest PDB structures (foldseek):
  8btd-assembly1_Sb  TM=2.346E-01  e=8.031E+00  Giardia lamblia ATCC 50803
  4v8m-assembly1_AT  TM=2.272E-01  e=9.792E+00  Trypanosoma brucei brucei TREU927

Foldseek 3Di:
DDPPQPDDAQDWDWPDKDADPDPDGIDTDIGGPDPVSVVVVVCVVCVPVPDPDDDDDDDDDPVRVVVVVVVVVPDDDDDPPD

=== Feature glossary ===
A reading guide for the features in this record.

Start from the sequence.

  · This is the polypeptide sequence — one letter per residue, N-terminus first. Length ranges from a few dozen residues for small domains to over a thousand for large multi-domain proteins.

Fold it, and you get atomic coordinates and the backbone conformation that goes with them.

  · Structure coordinates are given as an mmCIF _atom_site loop: one row per atom with element, residue name, chain id, sequence number, and x/y/z position in Å. Only the four main-chain atoms per residue are included here; side chains are omitted to keep the record compact.

  · Backbone dihedral angles. Every residue except chain termini has a φ (preceding-C → N → Cα → C) and a ψ (N → Cα → C → next-N). They are reported in degrees following the IUPAC sign convention. Secondary structure is essentially a statement about which (φ, ψ) basin each residue occupies.

  · The SS8 string is DSSP's per-residue secondary-structure call. α-helix (H) means an i→i+4 H-bond ladder; β-strand (E) means the residue participates in a β-sheet; 3₁₀ (G) and π (I) are tighter and wider helices; T/S are turns/bends; '-' is loop.

  · SS3 is a coarse helix/strand/coil call (letters a/b/c) made by the P-SEA algorithm from inter-Cα distances and dihedrals. It is less detailed than DSSP but needs only Cα positions.

Summarize the fold with a handful of shape descriptors and a per-residue structural alphabet.

  · Radius of gyration (Rg) is the root-mean-square distance of Cα atoms from their centroid — a single number for overall size and compactness. A globular domain of N residues has Rg ≈ 2.2·N^0.38 Å; an extended or disordered chain has a much larger Rg. The Cα contact count is the number of residue pairs whose Cα atoms are within 8 Å and are more than four positions apart in sequence — a standard proxy for tertiary packing density. The bounding box is the smallest axis-aligned box enclosing all Cα atoms.

  · The Foldseek 3Di string encodes local tertiary geometry as a 20-letter alphabet — one character per residue — derived from the relative positions of nearby Cα atoms. Unlike the amino-acid sequence, 3Di is a direct function of the 3D structure, so two proteins with the same fold have similar 3Di strings even at low sequence identity.

  · Solvent-accessible surface area (SASA) is the area in Å² traced out by the centre of a 1.4 Å probe sphere (a water molecule) rolled over the protein's van der Waals surface (Shrake–Rupley / Lee–Richards construction). Buried residues have near-zero SASA; fully exposed residues can exceed 200 Å². The total SASA scales roughly with the number of surface residues.

Ask how reliable the model is.

  · pLDDT (predicted Local Distance Difference Test) is AlphaFold's per-residue confidence score, ranging from 0 to 100. Values above 90 indicate high confidence (typically well-packed cores); 70–90 is confident; 50–70 low confidence; below 50 usually means the region is disordered or the prediction is unreliable there. AlphaFold stores pLDDT in the mmCIF B-factor column.

  · B-factor (Debye–Waller factor) reflects atomic displacement in the crystal lattice. It is an experimental observable (units Å²), not a prediction; low values mean the atom is pinned down, high values mean it moves or is heterogeneous across the crystal.

  · Predicted Aligned Error (PAE) is an AlphaFold confidence matrix: entry (i, j) is the expected error in the position of residue j, in ångströms, when the prediction is superimposed on the true structure at residue i. Low PAE within a block of residues means that block is internally rigid and well-predicted; high PAE between two blocks means their relative placement is uncertain even if each block individually is confident.

Place it in context: what it resembles, what it is annotated as, and how it looks.

  · Nearest PDB neighbors are the top structural matches found by Foldseek when searching this structure against the entire Protein Data Bank. Each hit reports a TM-score (0 to 1; >0.5 almost always implies the same fold) and an E-value. These are *structural* homologs — they may share no detectable sequence similarity.

  · Functional annotations link the protein to curated databases. InterPro entries identify conserved domains and families by matching the sequence against member-database signatures (Pfam, PROSITE, CDD, …). Gene Ontology (GO) terms describ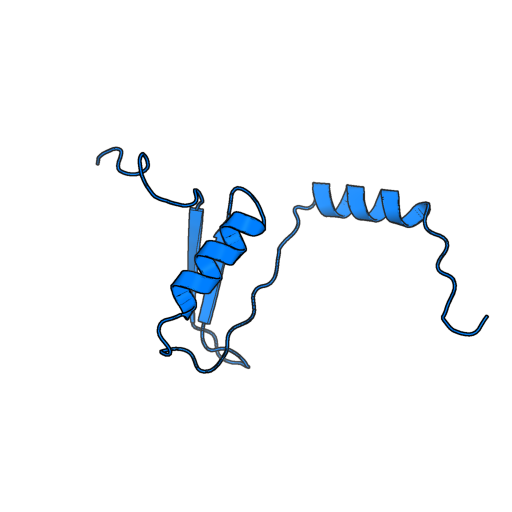e molecular function, biological process, and cellular component in a controlled vocabulary. CATH places the structure in a hierarchical fold classification (Class/Architecture/Topology/Homologous-superfamily). The organism is the source species.

  · Three diagnostic plots accompany the record. The Cα contact map visualizes the tertiary structure as a 2D adjacency matrix (8 Å cutoff, sequence-local contacts suppressed). The Ramachandran plot shows the distribution of backbone (φ, ψ) torsions, with points in the α and β basins reflecting secondary structure content. The PAE plot shows AlphaFold's inter-residue confidence as a color matrix.

  · Six rendered views show the 3D structure from the faces of a cube — i.e. along ±x, ±y, ±z. Rendering representation is drawn randomly per protein from cartoon (secondary-structure ribbons), sticks (backbone bonds), or molecular surface; coloring is either N→C rainbow (blue at the N-terminus through red at the C-terminus) or one color per chain.